Protein AF-A0A8I3QBS3-F1 (afdb_monomer)

pLDDT: mean 72.21, std 19.66, range [31.06, 98.5]

Secondary structure (DSSP, 8-state):
-------------PPPTTPPPHHHHHHHHHHHHHTHHHHHTSHHHHHHHHHHHHHHHHHHHHHHHHHHHHHHHHHHHHHHHHHHHHHHHHHHHHHHHHHTT-TT---SSSTT-EEETTEEE----S---HHHHHHHHHHTT-------SHHHHHHTT--

Structure (mmCIF, N/CA/C/O backbone):
data_AF-A0A8I3QBS3-F1
#
_entry.id   AF-A0A8I3QBS3-F1
#
loop_
_atom_site.group_PDB
_atom_site.id
_atom_site.type_symbol
_atom_site.label_atom_id
_atom_site.label_alt_id
_atom_site.label_comp_id
_atom_site.label_asym_id
_at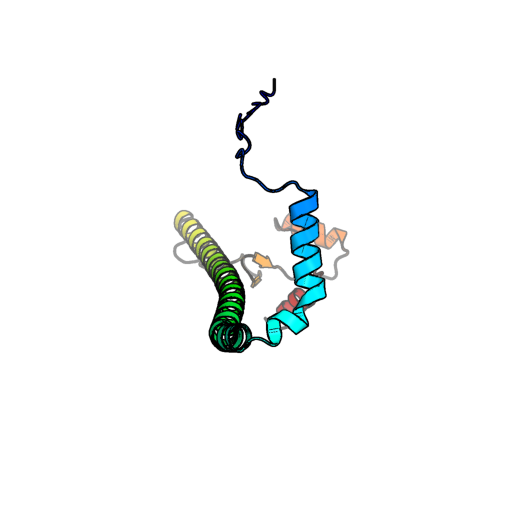om_site.label_entity_id
_atom_site.label_seq_id
_atom_site.pdbx_PDB_ins_code
_atom_site.Cartn_x
_atom_site.Cartn_y
_atom_site.Cartn_z
_atom_site.occupancy
_atom_site.B_iso_or_equiv
_atom_site.auth_seq_id
_atom_site.auth_comp_id
_atom_site.auth_asym_id
_atom_site.auth_atom_id
_atom_site.pdbx_PDB_model_num
ATOM 1 N N . GLY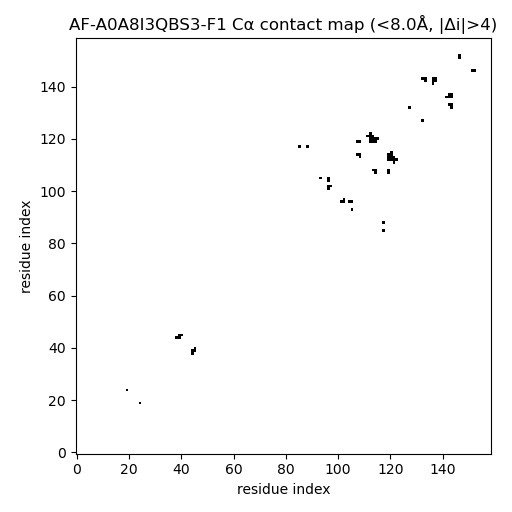 A 1 1 ? -17.374 36.755 -14.498 1.00 36.72 1 GLY A N 1
ATOM 2 C CA . GLY A 1 1 ? -17.456 37.472 -13.210 1.00 36.72 1 GLY A CA 1
ATOM 3 C C . GLY A 1 1 ? -18.038 36.528 -12.181 1.00 36.72 1 GLY A C 1
ATOM 4 O O . GLY A 1 1 ? -18.950 35.798 -12.553 1.00 36.72 1 GLY A O 1
ATOM 5 N N . PRO A 1 2 ? -17.501 36.450 -10.956 1.00 35.28 2 PRO A N 1
ATOM 6 C CA . PRO A 1 2 ? -17.986 35.470 -9.996 1.00 35.28 2 PRO A CA 1
ATOM 7 C C . PRO A 1 2 ? -19.339 35.911 -9.427 1.00 35.28 2 PRO A C 1
ATOM 9 O O . PRO A 1 2 ? -19.477 37.001 -8.875 1.00 35.28 2 PRO A O 1
ATOM 12 N N . GLN A 1 3 ? -20.344 35.056 -9.602 1.00 35.12 3 GLN A N 1
ATOM 13 C CA . GLN A 1 3 ? -21.639 35.165 -8.944 1.00 35.12 3 GLN A CA 1
ATOM 14 C C . GLN A 1 3 ? -21.482 34.690 -7.494 1.00 35.12 3 GLN A C 1
ATOM 16 O O . GLN A 1 3 ? -21.209 33.517 -7.250 1.00 35.12 3 GLN A O 1
ATOM 21 N N . PHE A 1 4 ? -21.661 35.600 -6.538 1.00 32.97 4 PHE A N 1
ATOM 22 C CA . PHE A 1 4 ? -21.866 35.264 -5.132 1.00 32.97 4 PHE A CA 1
ATOM 23 C C . PHE A 1 4 ? -23.373 35.211 -4.869 1.00 32.97 4 PHE A C 1
ATOM 25 O O . PHE A 1 4 ? -24.062 36.228 -4.947 1.00 32.97 4 PHE A O 1
ATOM 32 N N . LEU A 1 5 ? -23.896 34.019 -4.582 1.00 31.30 5 LEU A N 1
ATOM 33 C CA . LEU A 1 5 ? -25.272 33.836 -4.128 1.00 31.30 5 LEU A CA 1
ATOM 34 C C . LEU A 1 5 ? -25.354 34.151 -2.631 1.00 31.30 5 LEU A C 1
ATOM 36 O O . LEU A 1 5 ? -24.876 33.397 -1.786 1.00 31.30 5 LEU A O 1
ATOM 40 N N . HIS A 1 6 ? -25.983 35.282 -2.317 1.00 31.88 6 HIS A N 1
ATOM 41 C CA . HIS A 1 6 ? -26.491 35.591 -0.986 1.00 31.88 6 HIS A CA 1
ATOM 42 C C . HIS A 1 6 ? -27.749 34.757 -0.715 1.00 31.88 6 HIS A C 1
ATOM 44 O O . HIS A 1 6 ? -28.747 34.894 -1.419 1.00 31.88 6 HIS A O 1
ATOM 50 N N . LEU A 1 7 ? -27.741 33.970 0.360 1.00 31.06 7 LEU A N 1
ATOM 51 C CA . LEU A 1 7 ? -28.954 33.423 0.971 1.00 31.06 7 LEU A CA 1
ATOM 52 C C . LEU A 1 7 ? -29.147 34.077 2.342 1.00 31.06 7 LEU A C 1
ATOM 54 O O . LEU A 1 7 ? -28.561 33.670 3.343 1.00 31.06 7 LEU A O 1
ATOM 58 N N . LYS A 1 8 ? -29.981 35.125 2.378 1.00 35.88 8 LYS A N 1
ATOM 59 C CA . LYS A 1 8 ? -30.669 35.549 3.604 1.00 35.88 8 LYS A CA 1
ATOM 60 C C . LYS A 1 8 ? -31.804 34.557 3.836 1.00 35.88 8 LYS A C 1
ATOM 62 O O . LYS A 1 8 ? -32.901 34.741 3.316 1.00 35.88 8 LYS A O 1
ATOM 67 N N . ASN A 1 9 ? -31.553 33.523 4.628 1.00 37.53 9 ASN A N 1
ATOM 68 C CA . ASN A 1 9 ? -32.651 32.736 5.168 1.00 37.53 9 ASN A CA 1
ATOM 69 C C . ASN A 1 9 ? -33.269 33.531 6.312 1.00 37.53 9 ASN A C 1
ATOM 71 O O . ASN A 1 9 ? -32.715 33.625 7.407 1.00 37.53 9 ASN A O 1
ATOM 75 N N . GLY A 1 10 ? -34.403 34.154 5.999 1.00 47.97 10 GLY A N 1
ATOM 76 C CA . GLY A 1 10 ? -35.304 34.719 6.976 1.00 47.97 10 GLY A CA 1
ATOM 77 C C . GLY A 1 10 ? -35.886 33.600 7.824 1.00 47.97 10 GLY A C 1
ATOM 78 O O . GLY A 1 10 ? -36.596 32.736 7.326 1.00 47.97 10 GLY A O 1
ATOM 79 N N . TRP A 1 11 ? -35.592 33.657 9.113 1.00 32.78 11 TRP A N 1
ATOM 80 C CA . TRP A 1 11 ? -36.403 33.041 10.147 1.00 32.78 11 TRP A CA 1
ATOM 81 C C . TRP A 1 11 ? -36.685 34.141 11.158 1.00 32.78 11 TRP A C 1
ATOM 83 O O . TRP A 1 11 ? -35.891 34.412 12.057 1.00 32.78 11 TRP A O 1
ATOM 93 N N . GLY A 1 12 ? -37.800 34.840 10.942 1.00 35.28 12 GLY A N 1
ATOM 94 C CA . GLY A 1 12 ? -38.424 35.633 11.987 1.00 35.28 12 GLY A CA 1
ATOM 95 C C . GLY A 1 12 ? -38.928 34.659 13.040 1.00 35.28 12 GLY A C 1
ATOM 96 O O . GLY A 1 12 ? -40.005 34.091 12.894 1.00 35.28 12 GLY A O 1
ATOM 97 N N . ILE A 1 13 ? -38.118 34.414 14.065 1.00 35.12 13 ILE A N 1
ATOM 98 C CA . ILE A 1 13 ? -38.584 33.717 15.256 1.00 35.12 13 ILE A CA 1
ATOM 99 C C . ILE A 1 13 ? -39.389 34.757 16.027 1.00 35.12 13 ILE A C 1
ATOM 101 O O . ILE A 1 13 ? -38.825 35.640 16.667 1.00 35.12 13 ILE A O 1
ATOM 105 N N . SER A 1 14 ? -40.714 34.695 15.914 1.00 44.03 14 SER A N 1
ATOM 106 C CA . SER A 1 14 ? -41.586 35.348 16.883 1.00 44.03 14 SER A CA 1
ATOM 107 C C . SER A 1 14 ? -41.251 34.778 18.258 1.00 44.03 14 SER A C 1
ATOM 109 O O . SER A 1 14 ? -41.375 33.572 18.484 1.00 44.03 14 SER A O 1
ATOM 111 N N . GLU A 1 15 ? -40.781 35.643 19.148 1.00 40.53 15 GLU A N 1
ATOM 112 C CA . GLU A 1 15 ? -40.450 35.296 20.521 1.00 40.53 15 GLU A CA 1
ATOM 113 C C . GLU A 1 15 ? -41.703 34.746 21.230 1.00 40.53 15 GLU A C 1
ATOM 115 O O . GLU A 1 15 ? -42.767 35.372 21.160 1.00 40.53 15 GLU A O 1
ATOM 120 N N . PRO A 1 16 ? -41.642 33.566 21.882 1.00 42.62 16 PRO A N 1
ATOM 121 C CA . PRO A 1 16 ? -42.782 33.061 22.627 1.00 42.62 16 PRO A CA 1
ATOM 122 C C . PRO A 1 16 ? -43.043 34.014 23.793 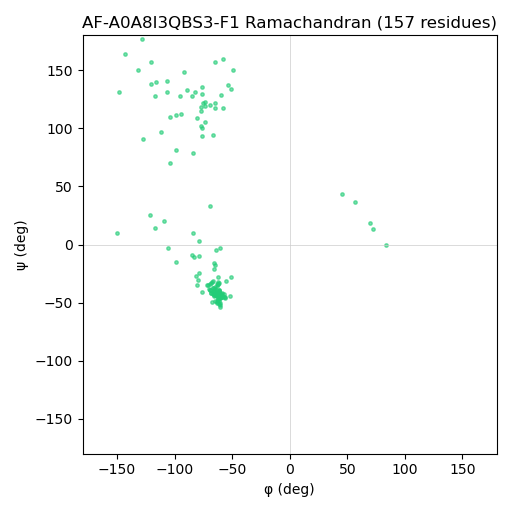1.00 42.62 16 PRO A C 1
ATOM 124 O O . PRO A 1 16 ? -42.178 34.188 24.650 1.00 42.62 16 PRO A O 1
ATOM 127 N N . GLN A 1 17 ? -44.250 34.577 23.867 1.00 46.44 17 GLN A N 1
ATOM 128 C CA . GLN A 1 17 ? -44.661 35.539 24.904 1.00 46.44 17 GLN A CA 1
ATOM 129 C C . GLN A 1 17 ? -44.594 34.994 26.348 1.00 46.44 17 GLN A C 1
ATOM 131 O O . GLN A 1 17 ? -44.810 35.740 27.295 1.00 46.44 17 GLN A O 1
ATOM 136 N N . ASN A 1 18 ? -44.236 33.717 26.526 1.00 51.88 18 ASN A N 1
ATOM 137 C CA . ASN A 1 18 ? -44.101 33.042 27.818 1.00 51.88 18 ASN A CA 1
ATOM 138 C C . ASN A 1 18 ? -42.669 32.553 28.112 1.00 51.88 18 ASN A C 1
ATOM 140 O O . ASN A 1 18 ? -42.466 31.731 29.007 1.00 51.88 18 ASN A O 1
ATOM 144 N N . ALA A 1 19 ? -41.658 33.007 27.366 1.00 52.41 19 ALA A N 1
ATOM 145 C CA . ALA A 1 19 ? -40.272 32.706 27.701 1.00 52.41 19 ALA A CA 1
ATOM 146 C C . ALA A 1 19 ? -39.840 33.527 28.929 1.00 52.41 19 ALA A C 1
ATOM 148 O O . ALA A 1 19 ? -39.835 34.755 28.898 1.00 52.41 19 ALA A O 1
ATOM 149 N N . LEU A 1 20 ? -39.453 32.843 30.014 1.00 56.28 20 LEU A N 1
ATOM 150 C CA . LEU A 1 20 ? -38.846 33.498 31.177 1.00 56.28 20 LEU A CA 1
ATOM 151 C C . LEU A 1 20 ? -37.639 34.350 30.724 1.00 56.28 20 LEU A C 1
ATOM 153 O O . LEU A 1 20 ? -36.850 33.858 29.904 1.00 56.28 20 LEU A O 1
ATOM 157 N N . PRO A 1 21 ? -37.466 35.581 31.255 1.00 49.59 21 PRO A N 1
ATOM 158 C CA . PRO A 1 21 ? -36.361 36.471 30.898 1.00 49.59 21 PRO A CA 1
ATOM 159 C C . PRO A 1 21 ? -35.006 35.756 30.962 1.00 49.59 21 PRO A C 1
ATOM 161 O O . PRO A 1 21 ? -34.820 34.846 31.770 1.00 49.59 21 PRO A O 1
ATOM 164 N N . TRP A 1 22 ? -34.031 36.160 30.142 1.00 43.91 22 TRP A N 1
ATOM 165 C CA . TRP A 1 22 ? -32.697 35.534 30.116 1.00 43.91 22 TRP A CA 1
ATOM 166 C C . TRP A 1 22 ? -32.011 35.532 31.495 1.00 43.91 22 TRP A C 1
ATOM 168 O O . TRP A 1 22 ? -31.310 34.576 31.832 1.00 43.91 22 TRP A O 1
ATOM 178 N N . GLU A 1 23 ? -32.289 36.545 32.320 1.00 49.84 23 GLU A N 1
ATOM 179 C CA . GLU A 1 23 ? -31.888 36.597 33.729 1.00 49.84 23 GLU A CA 1
ATOM 180 C C . GLU A 1 23 ? -32.564 35.510 34.566 1.00 49.84 23 GLU A C 1
ATOM 182 O O . GLU A 1 23 ? -31.925 34.873 35.393 1.00 49.84 23 GLU A O 1
ATOM 187 N N . GLY A 1 24 ? -33.834 35.208 34.290 1.00 54.66 24 GLY A N 1
ATOM 188 C CA . GLY A 1 24 ? -34.561 34.085 34.877 1.00 54.66 24 GLY A CA 1
ATOM 189 C C . GLY A 1 24 ? -33.983 32.725 34.476 1.00 54.66 24 GLY A C 1
ATOM 190 O O . GLY A 1 24 ? -33.897 31.832 35.314 1.00 54.66 24 GLY A O 1
ATOM 191 N N . LYS A 1 25 ? -33.508 32.560 33.233 1.00 52.62 25 LYS A N 1
ATOM 192 C CA . LYS A 1 25 ? -32.823 31.324 32.797 1.00 52.62 25 LYS A CA 1
ATOM 193 C C . LYS A 1 25 ? -31.469 31.147 33.486 1.00 52.62 25 LYS A C 1
ATOM 195 O O . LYS A 1 25 ? -31.168 30.042 33.932 1.00 52.62 25 LYS A O 1
ATOM 200 N N . LYS A 1 26 ? -30.690 32.227 33.629 1.00 64.25 26 LYS A N 1
ATOM 201 C CA . LYS A 1 26 ? -29.443 32.223 34.411 1.00 64.25 26 LYS A CA 1
ATOM 202 C C . LYS A 1 26 ? -29.705 31.993 35.896 1.00 64.25 26 LYS A C 1
ATOM 204 O O . LYS A 1 26 ? -28.970 31.242 36.528 1.00 64.25 26 LYS A O 1
ATOM 209 N N . ALA A 1 27 ? -30.752 32.591 36.456 1.00 62.41 27 ALA A N 1
ATOM 210 C CA . ALA A 1 27 ? -31.147 32.384 37.844 1.00 62.41 27 ALA A CA 1
ATOM 211 C C . ALA A 1 27 ? -31.565 30.930 38.087 1.00 62.41 27 ALA A C 1
ATOM 213 O O . ALA A 1 27 ? -31.126 30.345 39.069 1.00 62.41 27 ALA A O 1
ATOM 214 N N . LEU A 1 28 ? -32.318 30.313 37.169 1.00 63.69 28 LEU A N 1
ATOM 215 C CA . LEU A 1 28 ? -32.681 28.895 37.229 1.00 63.69 28 LEU A CA 1
ATOM 216 C C . LEU A 1 28 ? -31.460 27.983 37.110 1.00 63.69 28 LEU A C 1
ATOM 218 O O . LEU A 1 28 ? -31.287 27.103 37.948 1.00 63.69 28 LEU A O 1
ATOM 222 N N . SER A 1 29 ? -30.576 28.206 36.133 1.00 68.50 29 SER A N 1
ATOM 223 C CA . SER A 1 29 ? -29.353 27.404 36.010 1.00 68.50 29 SER A CA 1
ATOM 224 C C . SER A 1 29 ? -28.460 27.555 37.242 1.00 68.50 29 SER A C 1
ATOM 226 O O . SER A 1 29 ? -27.923 26.574 37.746 1.00 68.50 29 SER A O 1
ATOM 228 N N . THR A 1 30 ? -28.352 28.770 37.781 1.00 71.00 30 THR A N 1
ATOM 229 C CA . THR A 1 30 ? -27.571 29.054 38.992 1.00 71.00 30 THR A CA 1
ATOM 230 C C . THR A 1 30 ? -28.223 28.447 40.234 1.00 71.00 30 THR A C 1
ATOM 232 O O . THR A 1 30 ? -27.515 27.910 41.077 1.00 71.00 30 THR A O 1
ATOM 235 N N . TRP A 1 31 ? -29.553 28.477 40.353 1.00 72.62 31 TRP A N 1
ATOM 236 C CA . TRP A 1 31 ? -30.295 27.869 41.461 1.00 72.62 31 TRP A CA 1
ATOM 237 C C . TRP A 1 31 ? -30.177 26.345 41.448 1.00 72.62 31 TRP A C 1
ATOM 239 O O . TRP A 1 31 ? -29.955 25.755 42.501 1.00 72.62 31 TRP A O 1
ATOM 249 N N . VAL A 1 32 ? -30.254 25.717 40.269 1.00 70.38 32 VAL A N 1
ATOM 250 C CA . VAL A 1 32 ? -30.067 24.266 40.097 1.00 70.38 32 VAL A CA 1
ATOM 251 C C . VAL A 1 32 ? -28.643 23.851 40.462 1.00 70.38 32 VAL A C 1
ATOM 253 O O . VAL A 1 32 ? -28.469 22.875 41.182 1.00 70.38 32 VAL A O 1
ATOM 256 N N . LEU A 1 33 ? -27.627 24.608 40.030 1.00 69.62 33 LEU A N 1
ATOM 257 C CA . LEU A 1 33 ? -26.230 24.348 40.397 1.00 69.62 33 LEU A CA 1
ATOM 258 C C . LEU A 1 33 ? -25.979 24.548 41.898 1.00 69.62 33 LEU A C 1
ATOM 260 O O . LEU A 1 33 ? -25.250 23.774 42.509 1.00 69.62 33 LEU A O 1
ATOM 264 N N . ARG A 1 34 ? -26.594 25.572 42.504 1.00 71.75 34 ARG A N 1
ATOM 265 C CA . ARG A 1 34 ? -26.394 25.927 43.917 1.00 71.75 34 ARG A CA 1
ATOM 266 C C . ARG A 1 34 ? -27.185 25.034 44.885 1.00 71.75 34 ARG A C 1
ATOM 268 O O . ARG A 1 34 ? -26.766 24.881 46.023 1.00 71.75 34 ARG A O 1
ATOM 275 N N . ASN A 1 35 ? -28.285 24.426 44.436 1.00 62.31 35 ASN A N 1
ATOM 276 C CA . ASN A 1 35 ? -29.106 23.481 45.207 1.00 62.31 35 ASN A CA 1
ATOM 277 C C . ASN A 1 35 ? -28.979 22.034 44.700 1.00 62.31 35 ASN A C 1
ATOM 279 O O . ASN A 1 35 ? -29.857 21.210 44.948 1.00 62.31 35 ASN A O 1
ATOM 283 N N . TRP A 1 36 ? -27.902 21.720 43.974 1.00 64.94 36 TRP A N 1
ATOM 284 C CA . TRP A 1 36 ? -27.664 20.406 43.376 1.00 64.94 36 TRP A CA 1
ATOM 285 C C . TRP A 1 36 ? -27.697 19.278 44.418 1.00 64.94 36 TRP A C 1
ATOM 287 O O . TRP A 1 36 ? -28.390 18.282 44.224 1.00 64.94 36 TRP A O 1
ATOM 297 N N . GLU A 1 37 ? -27.041 19.466 45.564 1.00 48.47 37 GLU A N 1
ATOM 298 C CA . GLU A 1 37 ? -27.032 18.482 46.656 1.00 48.47 37 GLU A CA 1
ATOM 299 C C . GLU A 1 37 ? -28.394 18.380 47.369 1.00 48.47 37 GLU A C 1
ATOM 301 O O . GLU A 1 37 ? -28.839 17.290 47.725 1.00 48.47 37 GLU A O 1
ATOM 306 N N . THR A 1 38 ? -29.121 19.495 47.503 1.00 57.31 38 THR A N 1
ATOM 307 C CA . THR A 1 38 ? -30.468 19.545 48.098 1.00 57.31 38 THR A CA 1
ATOM 308 C C . THR A 1 38 ? -31.516 18.862 47.219 1.00 57.31 38 THR A C 1
ATOM 310 O O . THR A 1 38 ? -32.437 18.226 47.728 1.00 57.31 38 THR A O 1
ATOM 313 N N . LEU A 1 39 ? -31.363 18.942 45.895 1.00 56.81 39 LEU A N 1
ATOM 314 C CA . LEU A 1 39 ? -32.169 18.185 44.938 1.00 56.81 39 LEU A CA 1
ATOM 315 C C . LEU A 1 39 ? -31.825 16.691 44.995 1.00 56.81 39 LEU A C 1
ATOM 317 O O . LEU A 1 39 ? -32.728 15.860 44.965 1.00 56.81 39 LEU A O 1
ATOM 321 N N . GLN A 1 40 ? -30.549 16.331 45.164 1.00 54.06 40 GLN A N 1
ATOM 322 C CA . GLN A 1 40 ? -30.111 14.937 45.332 1.00 54.06 40 GLN A CA 1
ATOM 323 C C . GLN A 1 40 ? -30.615 14.261 46.623 1.00 54.06 40 GLN A C 1
ATOM 325 O O . GLN A 1 40 ? -30.626 13.030 46.688 1.00 54.06 40 GLN A O 1
ATOM 330 N N . GLY A 1 41 ? -31.072 15.034 47.617 1.00 50.56 41 GLY A N 1
ATOM 331 C CA . GLY A 1 41 ? -31.630 1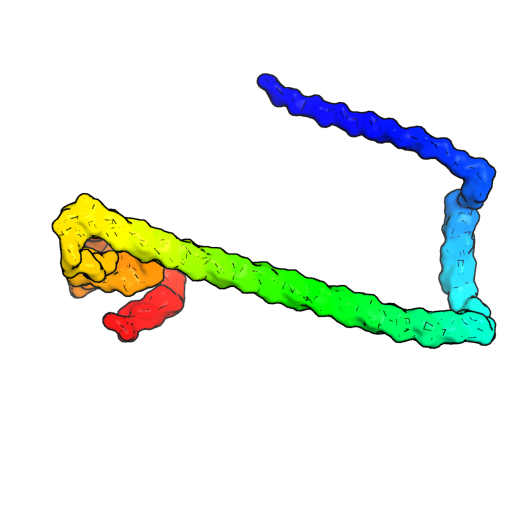4.538 48.883 1.00 50.56 41 GLY A CA 1
ATOM 332 C C . GLY A 1 41 ? -33.085 14.046 48.824 1.00 50.56 41 GLY A C 1
ATOM 333 O O . GLY A 1 41 ? -33.563 13.434 49.777 1.00 50.56 41 GLY A O 1
ATOM 334 N N . GLY A 1 42 ? -33.805 14.276 47.720 1.00 57.06 42 GLY A N 1
ATOM 335 C CA . GLY A 1 42 ? -35.140 13.712 47.509 1.00 57.06 42 GLY A CA 1
ATOM 336 C C . GLY A 1 42 ? -35.060 12.274 46.992 1.00 57.06 42 GLY A C 1
ATOM 337 O O . GLY A 1 42 ? -34.378 12.010 46.003 1.00 57.06 42 GLY A O 1
ATOM 338 N N . SER A 1 43 ? -35.810 11.341 47.588 1.00 57.66 43 SER A N 1
ATOM 339 C CA . SER A 1 43 ? -35.888 9.932 47.147 1.00 57.66 43 SER A CA 1
ATOM 340 C C . SER A 1 43 ? -36.180 9.769 45.642 1.00 57.66 43 SER A C 1
ATOM 342 O O . SER A 1 43 ? -35.722 8.813 45.016 1.00 57.66 43 SER A O 1
ATOM 344 N N . GLY A 1 44 ? -36.868 10.740 45.029 1.00 57.44 44 GLY A N 1
ATOM 345 C CA . GLY A 1 44 ? -37.114 10.800 43.585 1.00 57.44 44 GLY A CA 1
ATOM 346 C C . GLY A 1 44 ? -35.872 11.063 42.721 1.00 57.44 44 GLY A C 1
ATOM 347 O O . GLY A 1 44 ? -35.776 10.517 41.624 1.00 57.44 44 GLY A O 1
ATOM 348 N N . VAL A 1 45 ? -34.887 11.833 43.193 1.00 59.78 45 VAL A N 1
ATOM 349 C CA . VAL A 1 45 ? -33.681 12.178 42.412 1.00 59.78 45 VAL A CA 1
ATOM 350 C C . VAL A 1 45 ? -32.658 11.044 42.428 1.00 59.78 45 VAL A C 1
ATOM 352 O O . VAL A 1 45 ? -32.051 10.755 41.397 1.00 59.78 45 VAL A O 1
ATOM 355 N N . GLN A 1 46 ? -32.542 10.312 43.537 1.00 58.53 46 GLN A N 1
ATOM 356 C CA . GLN A 1 46 ? -31.697 9.115 43.590 1.00 58.53 46 GLN A CA 1
ATOM 357 C C . GLN A 1 46 ? -32.243 7.966 42.735 1.00 58.53 46 GLN A C 1
ATOM 359 O O . GLN A 1 46 ? -31.483 7.346 41.993 1.00 58.53 46 GLN A O 1
ATOM 364 N N . ASN A 1 47 ? -33.560 7.727 42.751 1.00 61.41 47 ASN A N 1
ATOM 365 C CA . ASN A 1 47 ? -34.182 6.734 41.866 1.00 61.41 47 ASN A CA 1
ATOM 366 C C . ASN A 1 47 ? -33.992 7.086 40.386 1.00 61.41 47 ASN A C 1
ATOM 368 O O . ASN A 1 47 ? -33.693 6.222 39.564 1.00 61.41 47 ASN A O 1
ATOM 372 N N . THR A 1 48 ? -34.100 8.373 40.062 1.00 64.75 48 THR A N 1
ATOM 373 C CA . THR A 1 48 ? -33.835 8.895 38.720 1.00 64.75 48 THR A CA 1
ATOM 374 C C . THR A 1 48 ? -32.376 8.649 38.307 1.00 64.75 48 THR A C 1
ATOM 376 O O . THR A 1 48 ? -32.111 8.174 37.203 1.00 64.75 48 THR A O 1
ATOM 379 N N . PHE A 1 49 ? -31.417 8.870 39.210 1.00 67.62 49 PHE A N 1
ATOM 380 C CA . PHE A 1 49 ? -29.997 8.593 38.974 1.00 67.62 49 PHE A CA 1
ATOM 381 C C . PHE A 1 49 ? -29.700 7.096 38.769 1.00 67.62 49 PHE A C 1
ATOM 383 O O . PHE A 1 49 ? -28.957 6.731 37.854 1.00 67.62 49 PHE A O 1
ATOM 390 N N . LEU A 1 50 ? -30.321 6.217 39.565 1.00 69.88 50 LEU A N 1
ATOM 391 C CA . LEU A 1 50 ? -30.220 4.760 39.409 1.00 69.88 50 LEU A CA 1
ATOM 392 C C . LEU A 1 50 ? -30.780 4.284 38.063 1.00 69.88 50 LEU A C 1
ATOM 394 O O . LEU A 1 50 ? -30.236 3.354 37.470 1.00 69.88 50 LEU A O 1
ATOM 398 N N . TYR A 1 51 ? -31.820 4.944 37.552 1.00 78.25 51 TYR A N 1
ATOM 399 C CA . TYR A 1 51 ? -32.418 4.622 36.259 1.00 78.25 51 TYR A CA 1
ATOM 400 C C . TYR A 1 51 ? -31.570 5.114 35.075 1.00 78.25 51 TYR A C 1
ATOM 402 O O . TYR A 1 51 ? -31.394 4.401 34.084 1.00 78.25 51 TYR A O 1
ATOM 410 N N . PHE A 1 52 ? -30.999 6.318 35.179 1.00 81.19 52 PHE A N 1
ATOM 411 C CA . PHE A 1 52 ? -30.205 6.919 34.105 1.00 81.19 52 PHE A CA 1
ATOM 412 C C . PHE A 1 52 ? -28.754 6.430 34.049 1.00 81.19 52 PHE A C 1
ATOM 414 O O . PHE A 1 52 ? -28.186 6.390 32.960 1.00 81.19 52 PHE A O 1
ATOM 421 N N . SER A 1 53 ? -28.150 6.000 35.160 1.00 86.69 53 SER A N 1
ATOM 422 C CA . SER A 1 53 ? -26.759 5.512 35.186 1.00 86.69 53 SER A CA 1
ATOM 423 C C . SER A 1 53 ? -26.495 4.341 34.209 1.00 86.69 53 SER A C 1
ATOM 425 O O . SER A 1 53 ? -25.551 4.429 33.417 1.00 86.69 53 SER A O 1
ATOM 427 N N . PRO A 1 54 ? -27.337 3.287 34.130 1.00 89.50 54 PRO A N 1
ATOM 428 C CA . PRO A 1 54 ? -27.205 2.233 33.118 1.00 89.50 54 PRO A CA 1
ATOM 429 C C . PRO A 1 54 ? -27.390 2.729 31.682 1.00 89.50 54 PRO A C 1
ATOM 431 O O . PRO A 1 54 ? -26.770 2.204 30.758 1.00 89.50 54 PRO A O 1
ATOM 434 N N . VAL A 1 55 ? -28.263 3.718 31.473 1.00 90.00 55 VAL A N 1
ATOM 435 C CA . VAL A 1 55 ? -28.482 4.328 30.156 1.00 90.00 55 VAL A CA 1
ATOM 436 C C . VAL A 1 55 ? -27.236 5.100 29.735 1.00 90.00 55 VAL A C 1
ATOM 438 O O . VAL A 1 55 ? -26.715 4.828 28.663 1.00 90.00 55 VAL A O 1
ATOM 441 N N . LEU A 1 56 ? -26.689 5.957 30.601 1.00 87.31 56 LEU A N 1
ATOM 442 C CA . LEU A 1 56 ? -25.463 6.716 30.345 1.00 87.31 56 LEU A CA 1
ATOM 443 C C . LEU A 1 56 ? -24.276 5.797 30.025 1.00 87.31 56 LEU A C 1
ATOM 445 O O . LEU A 1 56 ? -23.573 6.034 29.044 1.00 87.31 56 LEU A O 1
ATOM 449 N N . LYS A 1 57 ? -24.100 4.714 30.796 1.00 92.62 57 LYS A N 1
ATOM 450 C CA . LYS A 1 57 ? -23.069 3.699 30.526 1.00 92.62 57 LYS A CA 1
ATOM 451 C C . LYS A 1 57 ? -23.248 3.056 29.152 1.00 92.62 57 LYS A C 1
ATOM 453 O O . LYS A 1 57 ? -22.277 2.926 28.412 1.00 92.62 57 LYS A O 1
ATOM 458 N N . ARG A 1 58 ? -24.480 2.682 28.781 1.00 93.31 58 ARG A N 1
ATOM 459 C CA . ARG A 1 58 ? -24.775 2.139 27.444 1.00 93.31 58 ARG A CA 1
ATOM 460 C C . ARG A 1 58 ? -24.484 3.159 26.346 1.00 93.31 58 ARG A C 1
ATOM 462 O O . ARG A 1 58 ? -23.882 2.791 25.345 1.00 93.31 58 ARG A O 1
ATOM 469 N N . THR A 1 59 ? -24.841 4.426 26.535 1.00 87.69 59 THR A N 1
ATOM 470 C CA . THR A 1 59 ? -24.576 5.483 25.549 1.00 87.69 59 THR A CA 1
ATOM 471 C C . THR A 1 59 ? -23.076 5.709 25.362 1.00 87.69 59 THR A C 1
ATOM 473 O O . THR A 1 59 ? -22.621 5.778 24.226 1.00 87.69 59 THR A O 1
ATOM 476 N N . GLN A 1 60 ? -22.293 5.743 26.445 1.00 94.69 60 GLN A N 1
ATOM 477 C CA . GLN A 1 60 ? -20.828 5.832 26.382 1.00 94.69 60 GLN A CA 1
ATOM 478 C C . GLN A 1 60 ? -20.214 4.629 25.651 1.00 94.69 60 GLN A C 1
ATOM 480 O O . GLN A 1 60 ? -19.407 4.810 24.743 1.00 94.69 60 GLN A O 1
ATOM 485 N N . GLN A 1 61 ? -20.660 3.409 25.971 1.00 96.69 61 GLN A N 1
ATOM 486 C CA . GLN A 1 61 ? -20.212 2.195 25.280 1.00 96.69 61 GLN A CA 1
ATOM 487 C C . GLN A 1 61 ? -20.542 2.212 23.785 1.00 96.69 61 GLN A C 1
ATOM 489 O O . GLN A 1 61 ? -19.734 1.781 22.964 1.00 96.69 61 GLN A O 1
ATOM 494 N N . VAL A 1 62 ? -21.737 2.679 23.418 1.00 96.88 62 VAL A N 1
ATOM 495 C CA . VAL A 1 62 ? -22.137 2.804 22.013 1.00 96.88 62 VAL A CA 1
ATOM 496 C C . VAL A 1 62 ? -21.264 3.836 21.301 1.00 96.88 62 VAL A C 1
ATOM 498 O O . VAL A 1 62 ? -20.805 3.555 20.200 1.00 96.88 62 VAL A O 1
ATOM 501 N N . GLN A 1 63 ? -20.980 4.983 21.922 1.00 96.62 63 GLN A N 1
ATOM 502 C CA . GLN A 1 63 ? -20.094 6.000 21.344 1.00 96.62 63 GLN A CA 1
ATOM 503 C C . GLN A 1 63 ? -18.688 5.451 21.066 1.00 96.62 63 GLN A C 1
ATOM 505 O O . GLN A 1 63 ? -18.161 5.644 19.974 1.00 96.62 63 GLN A O 1
ATOM 510 N N . GLU A 1 64 ? -18.109 4.698 22.000 1.00 97.38 64 GLU A N 1
ATOM 511 C CA . GLU A 1 64 ? -16.781 4.106 21.813 1.00 97.38 64 GLU A CA 1
ATOM 512 C C . GLU A 1 64 ? -16.758 3.052 20.699 1.00 97.38 64 GLU A C 1
ATOM 514 O O . GLU A 1 64 ? -15.876 3.060 19.841 1.00 97.38 64 GLU A O 1
ATOM 519 N N . LYS A 1 65 ? -17.778 2.189 20.637 1.00 97.62 65 LYS A N 1
ATOM 520 C CA . LYS A 1 65 ? -17.914 1.210 19.548 1.00 97.62 65 LYS A CA 1
ATOM 521 C C . LYS A 1 65 ? -18.089 1.870 18.184 1.00 97.62 65 LYS A C 1
ATOM 523 O O . LYS A 1 65 ? -17.588 1.336 17.201 1.00 97.62 65 LYS A O 1
ATOM 528 N N . VAL A 1 66 ? -18.785 3.006 18.112 1.00 98.25 66 VAL A N 1
ATOM 529 C CA . VAL A 1 66 ? -18.929 3.776 16.867 1.00 98.25 66 VAL A CA 1
ATOM 530 C C . VAL A 1 66 ? -17.578 4.319 16.408 1.00 98.25 66 VAL A C 1
ATOM 532 O O . VAL A 1 66 ? -17.261 4.198 15.228 1.00 98.25 66 VAL A O 1
ATOM 535 N N . LEU A 1 67 ? -16.758 4.849 17.319 1.00 97.69 67 LEU A N 1
ATOM 536 C CA . LEU A 1 67 ? -15.409 5.321 16.988 1.00 97.69 67 LEU A CA 1
ATOM 537 C C . LEU A 1 67 ? -14.522 4.177 16.484 1.00 97.69 67 LEU A C 1
ATOM 539 O O . LEU A 1 67 ? -13.916 4.296 15.421 1.00 97.69 67 LEU A O 1
ATOM 543 N N . GLN A 1 68 ? -14.527 3.042 17.188 1.00 98.12 68 GLN A N 1
ATOM 544 C CA . GLN A 1 68 ? -13.794 1.849 16.757 1.00 98.12 68 GLN A CA 1
ATOM 545 C C . GLN A 1 68 ? -14.280 1.325 15.403 1.00 98.12 68 GLN A C 1
ATOM 547 O O . GLN A 1 68 ? -13.486 0.879 14.577 1.00 98.12 68 GLN A O 1
ATOM 552 N N . LEU A 1 69 ? -15.592 1.349 15.160 1.00 98.00 69 LEU A N 1
ATOM 553 C CA . LEU A 1 69 ? -16.153 0.923 13.885 1.00 98.00 69 LEU A CA 1
ATOM 554 C C . LEU A 1 69 ? -15.733 1.868 12.756 1.00 98.00 69 LEU A C 1
ATOM 556 O O . LEU A 1 69 ? -15.367 1.394 11.686 1.00 98.00 69 LEU A O 1
ATOM 560 N N . ASN A 1 70 ? -15.747 3.180 12.993 1.00 97.56 70 ASN A N 1
ATOM 561 C CA . ASN A 1 70 ? -15.317 4.172 12.012 1.00 97.56 70 ASN A CA 1
ATOM 562 C C . ASN A 1 70 ? -13.851 3.973 11.606 1.00 97.56 70 ASN A C 1
ATOM 564 O O . ASN A 1 70 ? -13.534 4.009 10.418 1.00 97.56 70 ASN A O 1
ATOM 568 N N . GLU A 1 71 ? -12.970 3.715 12.573 1.00 98.31 71 GLU A N 1
ATOM 569 C CA . GLU A 1 71 ? -11.564 3.398 12.312 1.00 98.31 71 GLU A CA 1
ATOM 570 C C . GLU A 1 71 ? -11.427 2.135 11.450 1.00 98.31 71 GLU A C 1
ATOM 572 O O . GLU A 1 71 ? -10.835 2.191 10.374 1.00 98.31 71 GLU A O 1
ATOM 577 N N . LYS A 1 72 ? -12.066 1.025 11.851 1.00 98.06 72 LYS A N 1
ATOM 578 C CA . LYS A 1 72 ? -12.026 -0.247 11.104 1.00 98.06 72 LYS A CA 1
ATOM 579 C C . LYS A 1 72 ? -12.563 -0.126 9.682 1.00 98.06 72 LYS A C 1
ATOM 581 O O . LYS A 1 72 ? -11.993 -0.703 8.763 1.00 98.06 72 LYS A O 1
ATOM 586 N N . VAL A 1 73 ? -13.662 0.605 9.495 1.00 98.50 73 VAL A N 1
ATOM 587 C CA . VAL A 1 73 ? -14.243 0.847 8.167 1.00 98.50 73 VAL A CA 1
ATOM 588 C C . VAL A 1 73 ? -13.291 1.683 7.318 1.00 98.50 73 VAL A C 1
ATOM 590 O O . VAL A 1 73 ? -13.060 1.343 6.164 1.00 98.50 73 VAL A O 1
ATOM 593 N N . THR A 1 74 ? -12.702 2.737 7.885 1.00 97.56 74 THR A N 1
ATOM 594 C CA . THR A 1 74 ? -11.742 3.589 7.166 1.00 97.56 74 THR A CA 1
ATOM 595 C C . THR A 1 74 ? -10.506 2.794 6.748 1.00 97.56 74 THR A C 1
ATOM 597 O O . THR A 1 74 ? -10.083 2.888 5.599 1.00 97.56 74 THR A O 1
ATOM 600 N N . GLN A 1 75 ? -9.970 1.967 7.648 1.00 97.81 75 GLN A N 1
ATOM 601 C CA . GLN A 1 75 ? -8.832 1.099 7.364 1.00 97.81 75 GLN A CA 1
ATOM 602 C C . GLN A 1 75 ? -9.168 0.066 6.285 1.00 97.81 75 GLN A C 1
ATOM 604 O O . GLN A 1 75 ? -8.479 0.004 5.274 1.00 97.81 75 GLN A O 1
ATOM 609 N N . GLY A 1 76 ? -10.278 -0.664 6.430 1.00 98.12 76 GLY A N 1
ATOM 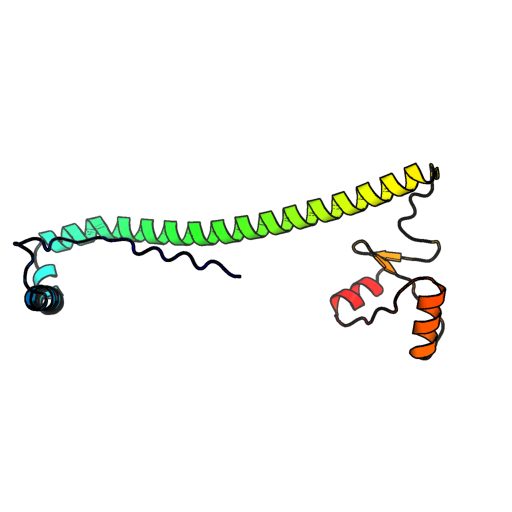610 C CA . GLY A 1 76 ? -10.691 -1.664 5.443 1.00 98.12 76 GLY A CA 1
ATOM 611 C C . GLY A 1 76 ? -10.990 -1.071 4.062 1.00 98.12 76 GLY A C 1
ATOM 612 O O . GLY A 1 76 ? -10.705 -1.702 3.048 1.00 98.12 76 GLY A O 1
ATOM 613 N N . LEU A 1 77 ? -11.520 0.157 3.995 1.00 98.06 77 LEU A N 1
ATOM 614 C CA . LEU A 1 77 ? -11.679 0.890 2.733 1.00 98.06 77 LEU A CA 1
ATOM 615 C C . LEU A 1 77 ? -10.329 1.273 2.118 1.00 98.06 77 LEU A C 1
ATOM 617 O O . LEU A 1 77 ? -10.187 1.229 0.896 1.00 98.06 77 LEU A O 1
ATOM 621 N N . GLY A 1 78 ? -9.353 1.641 2.951 1.00 97.25 78 GLY A N 1
ATOM 622 C CA . GLY A 1 78 ? -7.976 1.875 2.531 1.00 97.25 78 GLY A CA 1
ATOM 623 C C . GLY A 1 78 ? -7.350 0.614 1.942 1.00 97.25 78 GLY A C 1
ATOM 624 O O . GLY A 1 78 ? -6.853 0.657 0.819 1.00 97.25 78 GLY A O 1
ATOM 625 N N . ASP A 1 79 ? -7.436 -0.508 2.650 1.00 97.25 79 ASP A N 1
ATOM 626 C CA . ASP A 1 79 ? -6.880 -1.796 2.223 1.00 97.25 79 ASP A CA 1
ATOM 627 C C . ASP A 1 79 ? -7.524 -2.269 0.908 1.00 97.25 79 ASP A C 1
ATOM 629 O O . ASP A 1 79 ? -6.831 -2.530 -0.073 1.00 97.25 79 ASP A O 1
ATOM 633 N N . ALA A 1 80 ? -8.860 -2.244 0.824 1.00 97.06 80 ALA A N 1
ATOM 634 C CA . ALA A 1 80 ? -9.584 -2.588 -0.402 1.00 97.06 80 ALA A CA 1
ATOM 635 C C . ALA A 1 80 ? -9.270 -1.634 -1.572 1.00 97.06 80 ALA A C 1
ATOM 637 O O . ALA A 1 80 ? -9.285 -2.037 -2.738 1.00 97.06 80 ALA A O 1
ATOM 638 N N . GLY A 1 81 ? -9.000 -0.359 -1.275 1.00 96.88 81 GLY A N 1
ATOM 639 C CA . GLY A 1 81 ? -8.537 0.619 -2.255 1.00 96.88 81 GLY A CA 1
ATOM 640 C C . GLY A 1 81 ? -7.177 0.242 -2.841 1.00 96.88 81 GLY A C 1
ATOM 641 O O . GLY A 1 81 ? -7.042 0.203 -4.064 1.00 96.88 81 GLY A O 1
ATOM 642 N N . HIS A 1 82 ? -6.212 -0.094 -1.983 1.00 95.56 82 HIS A N 1
ATOM 643 C CA . HIS A 1 82 ? -4.882 -0.538 -2.401 1.00 95.56 82 HIS A CA 1
ATOM 644 C C . HIS A 1 82 ? -4.940 -1.836 -3.214 1.00 95.56 82 HIS A C 1
ATOM 646 O O . HIS A 1 82 ? -4.341 -1.899 -4.287 1.00 95.56 82 HIS A O 1
ATOM 652 N N . ASP A 1 83 ? -5.715 -2.831 -2.772 1.00 94.88 83 ASP A N 1
ATOM 653 C CA . ASP A 1 83 ? -5.881 -4.101 -3.490 1.00 94.88 83 ASP A CA 1
ATOM 654 C C . ASP A 1 83 ? -6.446 -3.887 -4.898 1.00 94.88 83 ASP A C 1
ATOM 656 O O . ASP A 1 83 ? -5.933 -4.425 -5.884 1.00 94.88 83 ASP A O 1
ATOM 660 N N . ARG A 1 84 ? -7.481 -3.047 -5.023 1.00 95.69 84 ARG A N 1
ATOM 661 C CA . ARG A 1 84 ? -8.066 -2.695 -6.323 1.00 95.69 84 ARG A CA 1
ATOM 662 C C . ARG A 1 84 ? -7.034 -2.042 -7.239 1.00 95.69 84 ARG A C 1
ATOM 664 O O . ARG A 1 84 ? -6.991 -2.361 -8.428 1.00 95.69 84 ARG A O 1
ATOM 671 N N . ASP A 1 85 ? -6.245 -1.108 -6.720 1.00 93.69 85 ASP A N 1
ATOM 672 C CA . ASP A 1 85 ? -5.288 -0.347 -7.523 1.00 93.69 85 ASP A CA 1
ATOM 673 C C . ASP A 1 85 ? -4.093 -1.219 -7.948 1.00 93.69 85 ASP A C 1
ATOM 675 O O . ASP A 1 85 ? -3.639 -1.126 -9.096 1.00 93.69 85 ASP A O 1
ATOM 679 N N . PHE A 1 86 ? -3.664 -2.150 -7.091 1.00 91.44 86 PHE A N 1
ATOM 680 C CA . PHE A 1 86 ? -2.695 -3.189 -7.436 1.00 91.44 86 PHE A CA 1
ATOM 681 C C . PHE A 1 86 ? -3.214 -4.093 -8.565 1.00 91.44 86 PHE A C 1
ATOM 683 O O . PHE A 1 86 ? -2.576 -4.202 -9.615 1.00 91.44 86 PHE A O 1
ATOM 690 N N . ILE A 1 87 ? -4.411 -4.672 -8.406 1.00 92.19 87 ILE A N 1
ATOM 691 C CA . ILE A 1 87 ? -5.025 -5.554 -9.414 1.00 92.19 87 ILE A CA 1
ATOM 692 C C . ILE A 1 87 ? -5.220 -4.815 -10.744 1.00 92.19 87 ILE A C 1
ATOM 694 O O . ILE A 1 87 ? -4.912 -5.350 -11.809 1.00 92.19 87 ILE A O 1
ATOM 698 N N . ARG A 1 88 ? -5.700 -3.566 -10.708 1.00 92.06 88 ARG A N 1
ATOM 699 C CA . ARG A 1 88 ? -5.884 -2.736 -11.908 1.00 92.06 88 ARG A CA 1
ATOM 700 C C . ARG A 1 88 ? -4.574 -2.542 -12.666 1.00 92.06 88 ARG A C 1
ATOM 702 O O . ARG A 1 88 ? -4.575 -2.612 -13.895 1.00 92.06 88 ARG A O 1
ATOM 709 N N . SER A 1 89 ? -3.485 -2.287 -11.946 1.00 87.44 89 SER A N 1
ATOM 710 C CA . SER A 1 89 ? -2.162 -2.078 -12.537 1.00 87.44 89 SER A CA 1
ATOM 711 C C . SER A 1 89 ? -1.655 -3.347 -13.228 1.00 87.44 89 SER A C 1
ATOM 713 O O . SER A 1 89 ? -1.182 -3.282 -14.363 1.00 87.44 89 SER A O 1
ATOM 715 N N . GLU A 1 90 ? -1.837 -4.507 -12.593 1.00 86.00 90 GLU A N 1
ATOM 716 C CA . GLU A 1 90 ? -1.468 -5.810 -13.155 1.00 86.00 90 GLU A CA 1
ATOM 717 C C . GLU A 1 90 ? -2.257 -6.134 -14.430 1.00 86.00 90 GLU A C 1
ATOM 719 O O . GLU A 1 90 ? -1.679 -6.450 -15.471 1.00 86.00 90 GLU A O 1
ATOM 724 N N . VAL A 1 91 ? -3.584 -5.990 -14.381 1.00 87.31 91 VAL A N 1
ATOM 725 C CA . VAL A 1 91 ? -4.461 -6.250 -15.531 1.00 87.31 91 VAL A CA 1
ATOM 726 C C . VAL A 1 91 ? -4.121 -5.324 -16.695 1.00 87.31 91 VAL A C 1
ATOM 728 O O . VAL A 1 91 ? -4.045 -5.771 -17.839 1.00 87.31 91 VAL A O 1
ATOM 731 N N . PHE A 1 92 ? -3.879 -4.038 -16.424 1.00 87.75 92 PHE A N 1
ATOM 732 C CA . PHE A 1 92 ? -3.494 -3.082 -17.460 1.00 87.75 92 PHE A CA 1
ATOM 733 C C . PHE A 1 92 ? -2.172 -3.472 -18.131 1.00 87.75 92 PHE A C 1
ATOM 735 O O . PHE A 1 92 ? -2.059 -3.413 -19.358 1.00 87.75 92 PHE A O 1
ATOM 742 N N . ARG A 1 93 ? -1.190 -3.923 -17.341 1.00 80.81 93 ARG A N 1
ATOM 743 C CA . ARG A 1 93 ? 0.088 -4.418 -17.857 1.00 80.81 93 ARG A CA 1
ATOM 744 C C . ARG A 1 93 ? -0.111 -5.618 -18.780 1.00 80.81 93 ARG A C 1
ATOM 746 O O . ARG A 1 93 ? 0.392 -5.599 -19.902 1.00 8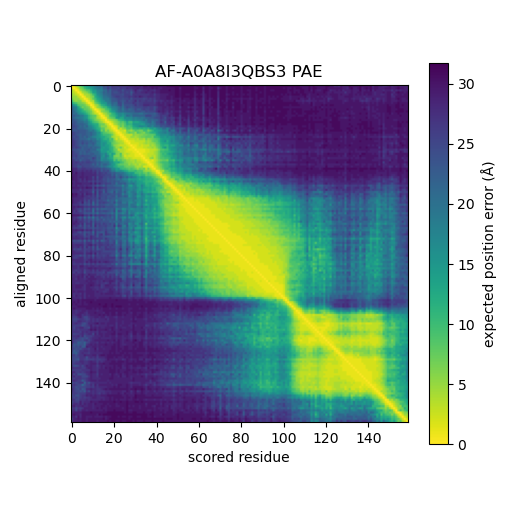0.81 93 ARG A O 1
ATOM 753 N N . GLN A 1 94 ? -0.872 -6.621 -18.342 1.00 79.62 94 GLN A N 1
ATOM 754 C CA . GLN A 1 94 ? -1.124 -7.819 -19.147 1.00 79.62 94 GLN A CA 1
ATOM 755 C C . GLN A 1 94 ? -1.886 -7.498 -20.436 1.00 79.62 94 GLN A C 1
ATOM 757 O O . GLN A 1 94 ? -1.491 -7.944 -21.510 1.00 79.62 94 GLN A O 1
ATOM 762 N N . MET A 1 95 ? -2.913 -6.646 -20.363 1.00 83.56 95 MET A N 1
ATOM 763 C CA . MET A 1 95 ? -3.665 -6.202 -21.539 1.00 83.56 95 MET A CA 1
ATOM 764 C C . MET A 1 95 ? -2.748 -5.538 -22.576 1.00 83.56 95 MET A C 1
ATOM 766 O O . MET A 1 95 ? -2.852 -5.808 -23.770 1.00 83.56 95 MET A O 1
ATOM 770 N N . LYS A 1 96 ? -1.809 -4.696 -22.127 1.00 82.56 96 LYS A N 1
ATOM 771 C CA . LYS A 1 96 ? -0.839 -4.035 -23.008 1.00 82.56 96 LYS A CA 1
ATOM 772 C C . LYS A 1 96 ? 0.106 -5.036 -23.685 1.00 82.56 96 LYS A C 1
ATOM 774 O O . LYS A 1 96 ? 0.418 -4.854 -24.858 1.00 82.56 96 LYS A O 1
ATOM 779 N N . ALA A 1 97 ? 0.538 -6.081 -22.977 1.00 72.69 97 ALA A N 1
ATOM 780 C CA . ALA A 1 97 ? 1.392 -7.134 -23.533 1.00 72.69 97 ALA A CA 1
ATOM 781 C C . ALA A 1 97 ? 0.666 -7.954 -24.615 1.00 72.69 97 ALA A C 1
ATOM 783 O O . ALA A 1 97 ? 1.217 -8.168 -25.695 1.00 72.69 97 ALA A O 1
ATOM 784 N N . VAL A 1 98 ? -0.598 -8.314 -24.366 1.00 77.69 98 VAL A N 1
ATOM 785 C CA . VAL A 1 98 ? -1.460 -8.996 -25.347 1.00 77.69 98 VAL A CA 1
ATOM 786 C C . VAL A 1 98 ? -1.654 -8.134 -26.597 1.00 77.69 98 VAL A C 1
ATOM 788 O O . VAL A 1 98 ? -1.485 -8.618 -27.713 1.00 77.69 98 VAL A O 1
ATOM 791 N N . LEU A 1 99 ? -1.939 -6.836 -26.430 1.00 78.38 99 LEU A N 1
ATOM 792 C CA . LEU A 1 99 ? -2.085 -5.896 -27.551 1.00 78.38 99 LEU A CA 1
ATOM 793 C C . LEU A 1 99 ? -0.799 -5.732 -28.374 1.00 78.38 99 LEU A C 1
ATOM 795 O O . LEU A 1 99 ? -0.873 -5.439 -29.565 1.00 78.38 99 LEU A O 1
ATOM 799 N N . ALA A 1 100 ? 0.369 -5.924 -27.761 1.00 78.31 100 ALA A N 1
ATOM 800 C CA . ALA A 1 100 ? 1.657 -5.881 -28.445 1.00 78.31 100 ALA A CA 1
ATOM 801 C C . ALA A 1 100 ? 1.983 -7.174 -29.225 1.00 78.31 100 ALA A C 1
ATOM 803 O O . ALA A 1 100 ? 3.068 -7.271 -29.793 1.00 78.31 100 ALA A O 1
ATOM 804 N N . GLY A 1 101 ? 1.076 -8.161 -29.260 1.00 65.62 101 GLY A N 1
ATOM 805 C CA . GLY A 1 101 ? 1.276 -9.425 -29.978 1.00 65.62 101 GLY A CA 1
ATOM 806 C C . GLY A 1 101 ? 2.335 -10.330 -29.346 1.00 65.62 101 GLY A C 1
ATOM 807 O O . GLY A 1 101 ? 2.860 -11.221 -30.008 1.00 65.62 101 GLY A O 1
ATOM 808 N N . ASN A 1 102 ? 2.675 -10.090 -28.078 1.00 62.84 102 ASN A N 1
ATOM 809 C CA . ASN A 1 102 ? 3.677 -10.851 -27.350 1.00 62.84 102 ASN A CA 1
ATOM 810 C C . ASN A 1 102 ? 2.962 -11.895 -26.481 1.00 62.84 102 ASN A C 1
ATOM 812 O O . ASN A 1 102 ? 2.714 -11.668 -25.299 1.00 62.84 102 ASN A O 1
ATOM 816 N N . GLU A 1 103 ? 2.574 -13.021 -27.087 1.00 58.47 103 GLU A N 1
ATOM 817 C CA . GLU A 1 103 ? 1.787 -14.086 -26.437 1.00 58.47 103 GLU A CA 1
ATOM 818 C C . GLU A 1 103 ? 2.505 -14.784 -25.262 1.00 58.47 103 GLU A C 1
ATOM 820 O O . GLU A 1 103 ? 1.887 -15.597 -24.579 1.00 58.47 103 GLU A O 1
ATOM 825 N N . SER A 1 104 ? 3.777 -14.476 -24.970 1.00 60.50 104 SER A N 1
ATOM 826 C CA . SER A 1 104 ? 4.523 -15.219 -23.942 1.00 60.50 104 SER A CA 1
ATOM 827 C C . SER A 1 104 ? 5.617 -14.478 -23.165 1.00 60.50 104 SER A C 1
ATOM 829 O O . SER A 1 104 ? 6.330 -15.129 -22.408 1.00 60.50 104 SER A O 1
ATOM 831 N N . SER A 1 105 ? 5.769 -13.155 -23.260 1.00 51.84 105 SER A N 1
ATOM 832 C CA . SER A 1 105 ? 6.717 -12.440 -22.382 1.00 51.84 105 SER A CA 1
ATOM 833 C C . SER A 1 105 ? 5.980 -11.689 -21.281 1.00 51.84 105 SER A C 1
ATOM 835 O O . SER A 1 105 ? 5.951 -10.459 -21.253 1.00 51.84 105 SER A O 1
ATOM 837 N N . CYS A 1 106 ? 5.409 -12.443 -20.342 1.00 57.62 106 CYS A N 1
ATOM 838 C CA . CYS A 1 106 ? 4.944 -11.947 -19.044 1.00 57.62 106 CYS A CA 1
ATOM 839 C C . CYS A 1 106 ? 6.114 -11.541 -18.123 1.00 57.62 106 CYS A C 1
ATOM 841 O O . CYS A 1 106 ? 6.021 -11.719 -16.909 1.00 57.62 106 CYS A O 1
ATOM 843 N N . GLU A 1 107 ? 7.226 -11.031 -18.662 1.00 60.69 107 GLU A N 1
ATOM 844 C CA . GLU A 1 107 ? 8.270 -10.460 -17.819 1.00 60.69 107 GLU A CA 1
ATOM 845 C C . GLU A 1 107 ? 7.812 -9.069 -17.358 1.00 60.69 107 GLU A C 1
ATOM 847 O O . GLU A 1 107 ? 7.546 -8.190 -18.184 1.00 60.69 107 GLU A O 1
ATOM 852 N N . PRO A 1 108 ? 7.650 -8.860 -16.039 1.00 67.00 108 PRO A N 1
ATOM 853 C CA . PRO A 1 108 ? 7.078 -7.634 -15.487 1.00 67.00 108 PRO A CA 1
ATOM 854 C C . PRO A 1 108 ? 7.953 -6.400 -15.739 1.00 67.00 108 PRO A C 1
ATOM 856 O O . PRO A 1 108 ? 7.465 -5.278 -15.609 1.00 67.00 108 PRO A O 1
ATOM 859 N N . CYS A 1 109 ? 9.219 -6.614 -16.100 1.00 77.25 109 CYS A N 1
ATOM 860 C CA . CYS A 1 109 ? 10.226 -5.605 -16.377 1.00 77.25 109 CYS A CA 1
ATOM 861 C C . CYS A 1 109 ? 11.127 -6.057 -17.540 1.00 77.25 109 CYS A C 1
ATOM 863 O O . CYS A 1 109 ? 11.122 -7.240 -17.873 1.00 77.25 109 CYS A O 1
ATOM 865 N N . PRO A 1 110 ? 11.903 -5.146 -18.158 1.00 78.75 110 PRO A N 1
ATOM 866 C CA . PRO A 1 110 ? 12.915 -5.527 -19.140 1.00 78.75 110 PRO A CA 1
ATOM 867 C C . PRO A 1 110 ? 13.948 -6.498 -18.546 1.00 78.75 110 PRO A C 1
ATOM 869 O O . PRO A 1 110 ? 14.141 -6.535 -17.331 1.00 78.75 110 PRO A O 1
ATOM 872 N N . LEU A 1 111 ? 14.653 -7.232 -19.408 1.00 75.69 111 LEU A N 1
ATOM 873 C CA . LEU A 1 111 ? 15.729 -8.139 -18.999 1.00 75.69 111 LEU A CA 1
ATOM 874 C C . LEU A 1 111 ? 16.738 -7.413 -18.085 1.00 75.69 111 LEU A C 1
ATOM 876 O O . LEU A 1 111 ? 17.142 -6.291 -18.393 1.00 75.69 111 LEU A O 1
ATOM 880 N N . ASP A 1 112 ? 17.118 -8.047 -16.972 1.00 79.69 112 ASP A N 1
ATOM 881 C CA . ASP A 1 112 ? 18.000 -7.517 -15.912 1.00 79.69 112 ASP A CA 1
ATOM 882 C C . ASP A 1 112 ? 17.399 -6.425 -14.998 1.00 79.69 112 ASP A C 1
ATOM 884 O O . ASP A 1 112 ? 18.118 -5.785 -14.226 1.00 79.69 112 ASP A O 1
ATOM 888 N N . TRP A 1 113 ? 16.076 -6.226 -15.024 1.00 85.69 113 TRP A N 1
ATOM 889 C CA . TRP A 1 113 ? 15.361 -5.338 -14.097 1.00 85.69 113 TRP A CA 1
ATOM 890 C C . TRP A 1 113 ? 14.557 -6.135 -13.066 1.00 85.69 113 TRP A C 1
ATOM 892 O O . TRP A 1 113 ? 13.907 -7.132 -13.377 1.00 85.69 113 TRP A O 1
ATOM 902 N N . LYS A 1 114 ? 14.547 -5.661 -11.821 1.00 82.56 114 LYS A N 1
ATOM 903 C CA . LYS A 1 114 ? 13.795 -6.251 -10.708 1.00 82.56 114 LYS A CA 1
ATOM 904 C C . LYS A 1 114 ? 12.447 -5.548 -10.550 1.00 82.56 114 LYS A C 1
ATOM 906 O O . LYS A 1 114 ? 12.395 -4.325 -10.435 1.00 82.56 114 LYS A O 1
ATOM 911 N N . PHE A 1 115 ? 11.357 -6.311 -10.513 1.00 77.44 115 PHE A N 1
ATOM 912 C CA . PHE A 1 115 ? 10.023 -5.778 -10.229 1.00 77.44 115 PHE A CA 1
ATOM 913 C C . PHE A 1 115 ? 9.782 -5.693 -8.721 1.00 77.44 115 PHE A C 1
ATOM 915 O O . PHE A 1 115 ? 9.913 -6.693 -8.018 1.00 77.44 115 PHE A O 1
ATOM 922 N N . PHE A 1 116 ? 9.377 -4.525 -8.231 1.00 75.19 116 PHE A N 1
ATOM 923 C CA . PHE A 1 116 ? 9.006 -4.319 -6.835 1.00 75.19 116 PHE A CA 1
ATOM 924 C C . PHE A 1 116 ? 7.910 -3.251 -6.72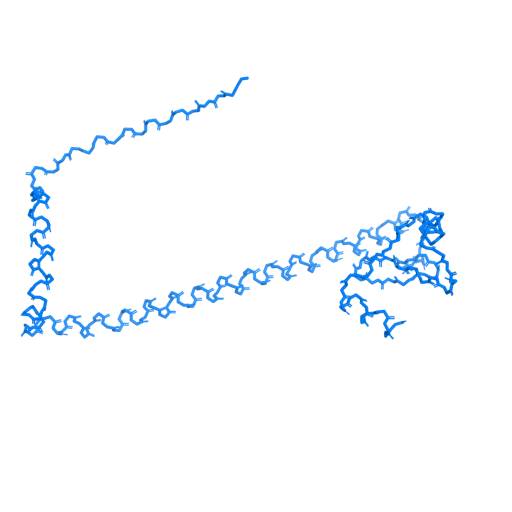4 1.00 75.19 116 PHE A C 1
ATOM 926 O O . PHE A 1 116 ? 8.006 -2.191 -7.333 1.00 75.19 116 PHE A O 1
ATOM 933 N N . GLN A 1 117 ? 6.837 -3.540 -5.976 1.00 72.12 117 GLN A N 1
ATOM 934 C CA . GLN A 1 117 ? 5.710 -2.620 -5.717 1.00 72.12 117 GLN A CA 1
ATOM 935 C C . GLN A 1 117 ? 5.177 -1.858 -6.952 1.00 72.12 117 GLN A C 1
ATOM 937 O O . GLN A 1 117 ? 4.918 -0.658 -6.903 1.00 72.12 117 GLN A O 1
ATOM 942 N N . GLY A 1 118 ? 5.012 -2.542 -8.088 1.00 72.50 118 GLY A N 1
ATOM 943 C CA . GLY A 1 118 ? 4.465 -1.917 -9.301 1.00 72.50 118 GLY A CA 1
ATOM 944 C C . GLY A 1 118 ? 5.483 -1.150 -10.149 1.00 72.50 118 GLY A C 1
ATOM 945 O O . GLY A 1 118 ? 5.113 -0.646 -11.206 1.00 72.50 118 GLY A O 1
ATOM 946 N N . SER A 1 119 ? 6.749 -1.095 -9.728 1.00 78.56 119 SER A N 1
ATOM 947 C CA . SER A 1 119 ? 7.839 -0.416 -10.435 1.00 78.56 119 SER A CA 1
ATOM 948 C C . SER A 1 119 ? 8.976 -1.377 -10.794 1.00 78.56 119 SER A C 1
ATOM 950 O O . SER A 1 119 ? 9.145 -2.429 -10.179 1.00 78.56 119 SER A O 1
ATOM 952 N N . CYS A 1 120 ? 9.759 -1.009 -11.808 1.00 83.94 120 CYS A N 1
ATOM 953 C CA . CYS A 1 120 ? 10.939 -1.749 -12.250 1.00 83.94 120 CYS A CA 1
ATOM 954 C C . CYS A 1 120 ? 12.210 -1.016 -11.828 1.00 83.94 120 CYS A C 1
ATOM 956 O O . CYS A 1 120 ? 12.348 0.178 -12.086 1.00 83.94 120 CYS A O 1
ATOM 958 N N . TYR A 1 121 ? 13.148 -1.743 -11.229 1.00 85.38 121 TYR A N 1
ATOM 959 C CA . TYR A 1 121 ? 14.398 -1.214 -10.695 1.00 85.38 121 TYR A CA 1
ATOM 960 C C . TYR A 1 121 ? 15.592 -1.871 -11.379 1.00 85.38 121 TYR A C 1
ATOM 962 O O . TYR A 1 121 ? 15.615 -3.085 -11.578 1.00 85.38 121 TYR A O 1
ATOM 970 N N . PHE A 1 122 ? 16.597 -1.067 -11.707 1.00 85.38 122 PHE A N 1
ATOM 971 C CA . PHE A 1 122 ? 17.854 -1.530 -12.281 1.00 85.38 122 PHE A CA 1
ATOM 972 C C . PHE A 1 122 ? 19.001 -1.210 -11.327 1.00 85.38 122 PHE A C 1
ATOM 974 O O . PHE A 1 122 ? 19.167 -0.059 -10.921 1.00 85.38 122 PHE A O 1
ATOM 981 N N . PHE A 1 123 ? 19.801 -2.222 -10.996 1.00 84.38 123 PHE A N 1
ATOM 982 C CA . PHE A 1 123 ? 20.962 -2.074 -10.123 1.00 84.38 123 PHE A CA 1
ATOM 983 C C . PHE A 1 123 ? 22.232 -2.086 -10.964 1.00 84.38 123 PHE A C 1
ATOM 985 O O . PHE A 1 123 ? 22.621 -3.114 -11.513 1.00 84.38 123 PHE A O 1
ATOM 992 N N . SER A 1 124 ? 22.878 -0.927 -11.062 1.00 80.88 124 SER A N 1
ATOM 993 C CA . SER A 1 124 ? 24.200 -0.826 -11.673 1.00 80.88 124 SER A CA 1
ATOM 994 C C . SER A 1 124 ? 25.257 -1.349 -10.701 1.00 80.88 124 SER A C 1
ATOM 996 O O . SER A 1 124 ? 25.305 -0.908 -9.555 1.00 80.88 124 SER A O 1
ATOM 998 N N . LEU A 1 125 ? 26.123 -2.252 -11.164 1.00 80.94 125 LEU A N 1
ATOM 999 C CA . LEU A 1 125 ? 27.324 -2.669 -10.427 1.00 80.94 125 LEU A CA 1
ATOM 1000 C C . LEU A 1 125 ? 28.496 -1.692 -10.632 1.00 80.94 125 LEU A C 1
ATOM 1002 O O . LEU A 1 125 ? 29.505 -1.778 -9.934 1.00 80.94 125 LEU A O 1
ATOM 1006 N N . ASP A 1 126 ? 28.361 -0.760 -11.579 1.00 81.31 126 ASP A N 1
ATOM 1007 C CA . ASP A 1 126 ? 29.396 0.215 -11.906 1.00 81.31 126 ASP A CA 1
ATOM 1008 C C . ASP A 1 126 ? 29.468 1.332 -10.865 1.00 81.31 126 ASP A C 1
ATOM 1010 O O . ASP A 1 126 ? 28.457 1.929 -10.484 1.00 81.31 126 ASP A O 1
ATOM 1014 N N . ASN A 1 127 ? 30.692 1.675 -10.463 1.00 79.44 127 ASN A N 1
ATOM 1015 C CA . ASN A 1 127 ? 30.947 2.751 -9.514 1.00 79.44 127 ASN A CA 1
ATOM 1016 C C . ASN A 1 127 ? 30.985 4.104 -10.249 1.00 79.44 127 ASN A C 1
ATOM 1018 O O . ASN A 1 127 ? 32.047 4.622 -10.598 1.00 79.44 127 ASN A O 1
ATOM 1022 N N . LEU A 1 128 ? 29.799 4.632 -10.554 1.00 84.06 128 LEU A N 1
ATOM 1023 C CA . LEU A 1 128 ? 29.604 5.874 -11.303 1.00 84.06 128 LEU A CA 1
ATOM 1024 C C . LEU A 1 128 ? 29.488 7.086 -10.367 1.00 84.06 128 LEU A C 1
ATOM 1026 O O . LEU A 1 128 ? 28.938 6.998 -9.270 1.00 84.06 128 LEU A O 1
ATOM 1030 N N . THR A 1 129 ? 29.947 8.257 -10.820 1.00 87.19 129 THR A N 1
ATOM 1031 C CA . THR A 1 129 ? 29.574 9.519 -10.158 1.00 87.19 129 THR A CA 1
ATOM 1032 C C . THR A 1 129 ? 28.071 9.762 -10.305 1.00 87.19 129 THR A C 1
ATOM 1034 O O . THR A 1 129 ? 27.446 9.259 -11.239 1.00 87.19 129 THR A O 1
ATOM 1037 N N . TRP A 1 130 ? 27.477 10.564 -9.418 1.00 84.38 130 TRP A N 1
ATOM 1038 C CA . TRP A 1 130 ? 26.030 10.820 -9.430 1.00 84.38 130 TRP A CA 1
ATOM 1039 C C . TRP A 1 130 ? 25.515 11.276 -10.806 1.00 84.38 130 TRP A C 1
ATOM 1041 O O . TRP A 1 130 ? 24.521 10.753 -11.303 1.00 84.38 130 TRP A O 1
ATOM 1051 N N . THR A 1 131 ? 26.239 12.189 -11.461 1.00 89.56 131 THR A N 1
ATOM 1052 C CA . THR A 1 131 ? 25.887 12.690 -12.798 1.00 89.56 131 THR A CA 1
ATOM 1053 C C . THR A 1 131 ? 25.922 11.578 -13.845 1.00 89.56 131 THR A C 1
ATOM 1055 O O . THR A 1 131 ? 24.983 11.437 -14.619 1.00 89.56 131 THR A O 1
ATOM 1058 N N . GLN A 1 132 ? 26.954 10.730 -13.824 1.00 86.88 132 GLN A N 1
ATOM 1059 C CA . GLN A 1 132 ? 27.080 9.598 -14.748 1.00 86.88 132 GLN A CA 1
ATOM 1060 C C . GLN A 1 132 ? 26.001 8.532 -14.516 1.00 86.88 132 GLN A C 1
ATOM 1062 O O . GLN A 1 132 ? 25.489 7.957 -15.475 1.00 86.88 132 GLN A O 1
ATOM 1067 N N . ALA A 1 133 ? 25.638 8.274 -13.258 1.00 85.94 133 ALA A N 1
ATOM 1068 C CA . ALA A 1 133 ? 24.548 7.367 -12.918 1.00 85.94 133 ALA A CA 1
ATOM 1069 C C . ALA A 1 133 ? 23.202 7.905 -13.428 1.00 85.94 133 ALA A C 1
ATOM 1071 O O . ALA A 1 133 ? 22.430 7.162 -14.031 1.00 85.94 133 ALA A O 1
ATOM 1072 N N . ASN A 1 134 ? 22.949 9.206 -13.258 1.00 87.31 134 ASN A N 1
ATOM 1073 C CA . ASN A 1 134 ? 21.749 9.856 -13.773 1.00 87.31 134 ASN A CA 1
ATOM 1074 C C . ASN A 1 134 ? 21.677 9.794 -15.306 1.00 87.31 134 ASN A C 1
ATOM 1076 O O . ASN A 1 134 ? 20.648 9.403 -15.854 1.00 87.31 134 ASN A O 1
ATOM 1080 N N . ASP A 1 135 ? 22.773 10.111 -15.997 1.00 89.62 135 ASP A N 1
ATOM 1081 C CA . ASP A 1 135 ? 22.837 10.044 -17.460 1.00 89.62 135 ASP A CA 1
ATOM 1082 C C . ASP A 1 135 ? 22.612 8.611 -17.969 1.00 89.62 135 ASP A C 1
ATOM 1084 O O . ASP A 1 135 ? 21.893 8.404 -18.947 1.00 89.62 135 ASP A O 1
ATOM 1088 N N . SER A 1 136 ? 23.156 7.609 -17.270 1.00 87.31 136 SER A N 1
ATOM 1089 C CA . SER A 1 136 ? 22.924 6.187 -17.557 1.00 87.31 136 SER A CA 1
ATOM 1090 C C . SER A 1 136 ? 21.447 5.796 -17.400 1.00 87.31 136 SER A C 1
ATOM 1092 O O . SER A 1 136 ? 20.887 5.128 -18.274 1.00 87.31 136 SER A O 1
ATOM 1094 N N . CYS A 1 137 ? 20.770 6.261 -16.343 1.00 87.56 137 CYS A N 1
ATOM 1095 C CA . CYS A 1 137 ? 19.329 6.052 -16.172 1.00 87.56 137 CYS A CA 1
ATOM 1096 C C . CYS A 1 137 ? 18.524 6.687 -17.314 1.00 87.56 137 CYS A C 1
ATOM 1098 O O . CYS A 1 137 ? 17.658 6.025 -17.884 1.00 87.56 137 CYS A O 1
ATOM 1100 N N . VAL A 1 138 ? 18.846 7.925 -17.703 1.00 88.19 138 VAL A N 1
ATOM 1101 C CA . VAL A 1 138 ? 18.166 8.627 -18.805 1.00 88.19 138 VAL A CA 1
ATOM 1102 C C . VAL A 1 138 ? 18.353 7.891 -20.134 1.00 88.19 138 VAL A C 1
ATOM 1104 O O . VAL A 1 138 ? 17.386 7.724 -20.879 1.00 88.19 138 VAL A O 1
ATOM 1107 N N . GLN A 1 139 ? 19.557 7.383 -20.418 1.00 87.75 139 GLN A N 1
ATOM 1108 C CA . GLN A 1 139 ? 19.823 6.566 -21.612 1.00 87.75 139 GLN A CA 1
ATOM 1109 C C . GLN A 1 139 ? 18.992 5.277 -21.639 1.00 87.75 139 GLN A C 1
ATOM 1111 O O . GLN A 1 139 ? 18.570 4.838 -22.707 1.00 87.75 139 GLN A O 1
ATOM 1116 N N . LYS A 1 140 ? 18.713 4.694 -20.468 1.00 83.94 140 LYS A N 1
ATOM 1117 C CA . LYS A 1 140 ? 17.837 3.525 -20.298 1.00 83.94 140 LYS A CA 1
ATOM 1118 C C . LYS A 1 140 ? 16.345 3.884 -20.201 1.00 83.94 140 LYS A C 1
ATOM 1120 O O . LYS A 1 140 ? 15.541 3.017 -19.876 1.00 83.94 140 LYS A O 1
ATOM 1125 N N . GLN A 1 141 ? 15.973 5.138 -20.485 1.00 85.06 141 GLN A N 1
ATOM 1126 C CA . GLN A 1 141 ? 14.605 5.665 -20.376 1.00 85.06 141 GLN A CA 1
ATOM 1127 C C . GLN A 1 141 ? 13.999 5.509 -18.970 1.00 85.06 141 GLN A C 1
ATOM 1129 O O . GLN A 1 141 ? 12.805 5.260 -18.815 1.00 85.06 141 GLN A O 1
ATOM 1134 N N . ALA A 1 142 ? 14.830 5.666 -17.943 1.00 86.31 142 ALA A N 1
ATOM 1135 C CA . ALA A 1 142 ? 14.454 5.563 -16.542 1.00 86.31 142 ALA A CA 1
ATOM 1136 C C . ALA A 1 142 ? 14.918 6.782 -15.739 1.00 86.31 142 ALA A C 1
ATOM 1138 O O . ALA A 1 142 ? 15.587 7.684 -16.245 1.00 86.31 142 ALA A O 1
ATOM 1139 N N . HIS A 1 143 ? 14.558 6.799 -14.459 1.00 86.75 143 HIS A N 1
ATOM 1140 C CA . HIS A 1 143 ? 14.917 7.860 -13.526 1.00 86.75 143 HIS A CA 1
ATOM 1141 C C . HIS A 1 143 ? 15.805 7.308 -12.416 1.00 86.75 143 HIS A C 1
ATOM 1143 O O . HIS A 1 143 ? 15.571 6.205 -11.920 1.00 86.75 143 HIS A O 1
ATOM 1149 N N . LEU A 1 144 ? 16.815 8.085 -12.023 1.00 85.81 144 LEU A N 1
ATOM 1150 C CA . LEU A 1 144 ? 17.661 7.743 -10.889 1.00 85.81 144 LEU A CA 1
ATOM 1151 C C . LEU A 1 144 ? 16.841 7.869 -9.599 1.00 85.81 144 LEU A C 1
ATOM 1153 O O . LEU A 1 144 ? 16.331 8.945 -9.283 1.00 85.81 144 LEU A O 1
ATOM 1157 N N . VAL A 1 145 ? 16.705 6.768 -8.862 1.00 80.69 145 VAL A N 1
ATOM 1158 C CA . VAL A 1 145 ? 15.978 6.739 -7.588 1.00 80.69 145 VAL A CA 1
ATOM 1159 C C . VAL A 1 145 ? 16.942 7.068 -6.450 1.00 80.69 145 VAL A C 1
ATOM 1161 O O . VAL A 1 145 ? 18.043 6.526 -6.378 1.00 80.69 145 VAL A O 1
ATOM 1164 N N . ILE A 1 146 ? 16.522 7.962 -5.554 1.00 72.62 146 ILE A N 1
ATOM 1165 C CA . ILE A 1 146 ? 17.227 8.240 -4.301 1.00 72.62 146 ILE A CA 1
ATOM 1166 C C . ILE A 1 146 ? 16.516 7.462 -3.200 1.00 72.62 146 ILE A C 1
ATOM 1168 O O . ILE A 1 146 ? 15.391 7.803 -2.836 1.00 72.62 146 ILE A O 1
ATOM 1172 N N . ILE A 1 147 ? 17.197 6.452 -2.661 1.00 64.19 147 ILE A N 1
ATOM 1173 C CA . ILE A 1 147 ? 16.682 5.645 -1.557 1.00 64.19 147 ILE A CA 1
ATOM 1174 C C . ILE A 1 147 ? 16.742 6.486 -0.281 1.00 64.19 147 ILE A C 1
ATOM 1176 O O . ILE A 1 147 ? 17.819 6.720 0.266 1.00 64.19 147 ILE A O 1
ATOM 1180 N N . ASN A 1 148 ? 15.590 6.967 0.185 1.00 60.12 148 ASN A N 1
ATOM 1181 C CA . ASN A 1 148 ? 15.494 7.861 1.348 1.00 60.12 148 ASN A CA 1
ATOM 1182 C C . ASN A 1 148 ? 14.949 7.158 2.602 1.00 60.12 148 ASN A C 1
ATOM 1184 O O . ASN A 1 148 ? 14.850 7.781 3.661 1.00 60.12 148 ASN A O 1
ATOM 1188 N N . SER A 1 149 ? 14.573 5.875 2.513 1.00 58.72 149 SER A N 1
ATOM 1189 C CA . SER A 1 149 ? 13.940 5.154 3.622 1.00 58.72 149 SER A CA 1
ATOM 1190 C C . SER A 1 149 ? 14.558 3.783 3.907 1.00 58.72 149 SER A C 1
ATOM 1192 O O . SER A 1 149 ? 15.056 3.083 3.028 1.00 58.72 149 SER A O 1
ATOM 1194 N N . ARG A 1 150 ? 14.488 3.370 5.179 1.00 55.38 150 ARG A N 1
ATOM 1195 C CA . ARG A 1 150 ? 15.017 2.081 5.646 1.00 55.38 150 ARG A CA 1
ATOM 1196 C C . ARG A 1 150 ? 14.245 0.892 5.056 1.00 55.38 150 ARG A C 1
ATOM 1198 O O . ARG A 1 150 ? 14.842 -0.145 4.815 1.00 55.38 150 ARG A O 1
ATOM 1205 N N . THR A 1 151 ? 12.949 1.050 4.783 1.00 56.47 151 THR A N 1
ATOM 1206 C CA . THR A 1 151 ? 12.099 0.023 4.152 1.00 56.47 151 THR A CA 1
ATOM 1207 C C . THR A 1 151 ? 12.472 -0.207 2.688 1.00 56.47 151 THR A C 1
ATOM 1209 O O . THR A 1 151 ? 12.523 -1.347 2.240 1.00 56.47 151 THR A O 1
ATOM 1212 N N . GLU A 1 152 ? 12.796 0.867 1.969 1.00 53.03 152 GLU A N 1
ATOM 1213 C CA . GLU A 1 152 ? 13.324 0.813 0.604 1.00 53.03 152 GLU A CA 1
ATOM 1214 C C . GLU A 1 152 ? 14.698 0.119 0.602 1.00 53.03 152 GLU A C 1
ATOM 1216 O O . GLU A 1 152 ? 14.905 -0.826 -0.145 1.00 53.03 152 GLU A O 1
ATOM 1221 N N . GLN A 1 153 ? 15.579 0.438 1.557 1.00 54.19 153 GLN A N 1
ATOM 1222 C CA . GLN A 1 153 ? 16.888 -0.213 1.675 1.00 54.19 153 GLN A CA 1
ATOM 1223 C C . GLN A 1 153 ? 16.844 -1.702 2.074 1.00 54.19 153 GLN A C 1
ATOM 1225 O O . GLN A 1 153 ? 17.699 -2.466 1.636 1.00 54.19 153 GLN A O 1
ATOM 1230 N N . VAL A 1 154 ? 15.870 -2.135 2.881 1.00 50.88 154 VAL A N 1
ATOM 1231 C CA . VAL A 1 154 ? 15.762 -3.534 3.348 1.00 50.88 154 VAL A CA 1
ATOM 1232 C C . VAL A 1 154 ? 15.140 -4.453 2.287 1.00 50.88 154 VAL A C 1
ATOM 1234 O O . VAL A 1 154 ? 15.552 -5.603 2.181 1.00 50.88 154 VAL A O 1
ATOM 1237 N N . GLY A 1 155 ? 14.252 -3.949 1.420 1.00 51.78 155 GLY A N 1
ATOM 1238 C CA . GLY A 1 155 ? 13.776 -4.706 0.250 1.00 51.78 155 GLY A CA 1
ATOM 1239 C C . GLY A 1 155 ? 14.870 -4.996 -0.793 1.00 51.78 155 GLY A C 1
ATOM 1240 O O . GLY A 1 155 ? 14.748 -5.939 -1.568 1.00 51.78 155 GLY A O 1
ATOM 1241 N N . HIS A 1 156 ? 15.961 -4.221 -0.793 1.00 48.50 156 HIS A N 1
ATOM 1242 C CA . HIS A 1 156 ? 17.087 -4.358 -1.725 1.00 48.50 156 HIS A CA 1
ATOM 1243 C C . HIS A 1 156 ? 18.154 -5.383 -1.307 1.00 48.50 156 HIS A C 1
ATOM 1245 O O . HIS A 1 156 ? 19.046 -5.668 -2.101 1.00 48.50 156 HIS A O 1
ATOM 1251 N N . VAL A 1 157 ? 18.095 -5.924 -0.085 1.00 46.7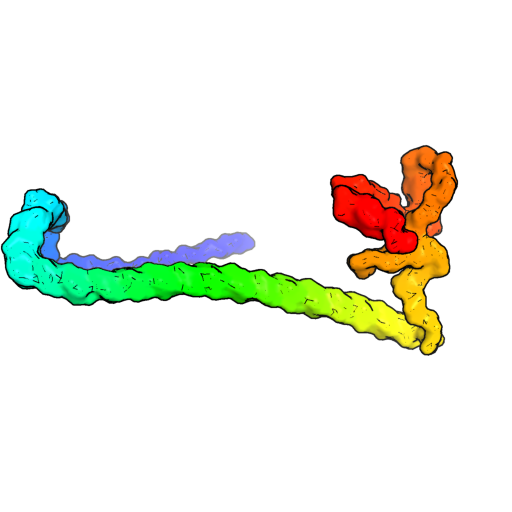5 157 VAL A N 1
ATOM 1252 C CA . VAL A 1 157 ? 19.126 -6.845 0.439 1.00 46.75 157 VAL A CA 1
ATOM 1253 C C . VAL A 1 157 ? 18.718 -8.323 0.318 1.00 46.75 157 VAL A C 1
ATOM 1255 O O . VAL A 1 157 ? 19.585 -9.189 0.379 1.00 46.75 157 VAL A O 1
ATOM 1258 N N . GLU A 1 158 ? 17.439 -8.635 0.079 1.00 37.53 158 GLU A N 1
ATOM 1259 C CA . GLU A 1 158 ? 16.928 -10.023 0.087 1.00 37.53 158 GLU A CA 1
ATOM 1260 C C . GLU A 1 158 ? 16.274 -10.506 -1.232 1.0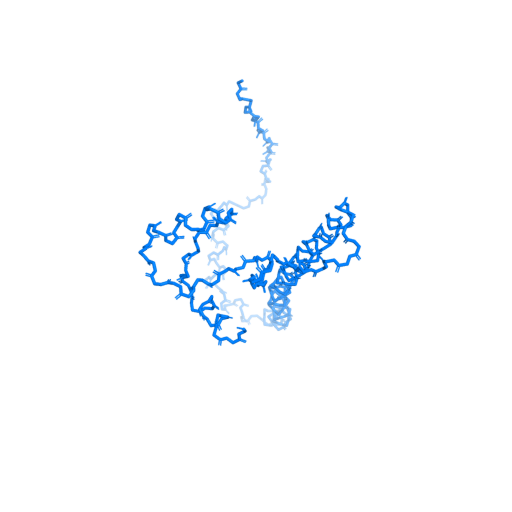0 37.53 158 GLU A C 1
ATOM 1262 O O . GLU A 1 158 ? 15.468 -11.435 -1.202 1.00 37.53 158 GLU A O 1
ATOM 1267 N N . SER A 1 159 ? 16.611 -9.953 -2.410 1.00 40.31 159 SER A N 1
ATOM 1268 C CA . SER A 1 159 ? 16.094 -10.471 -3.704 1.00 40.31 159 SER A CA 1
ATOM 1269 C C . SER A 1 159 ? 17.084 -10.507 -4.864 1.00 40.31 159 SER A C 1
ATOM 1271 O O . SER A 1 159 ? 18.047 -9.718 -4.872 1.00 40.31 159 SER A O 1
#

Mean predicted aligned error: 19.24 Å

Solvent-accessible surface area (backbone atoms only — not comparable to full-atom values): 9913 Å² total; per-residue (Å²): 132,90,84,80,85,83,79,86,79,84,73,85,75,78,76,64,96,79,64,72,53,73,66,51,52,50,48,50,54,49,48,51,64,74,39,44,69,67,52,53,70,38,76,68,42,48,53,49,47,65,61,44,50,64,50,53,53,49,51,52,52,51,53,53,51,50,53,54,47,52,50,52,51,54,49,52,52,50,52,55,49,51,53,50,53,53,52,52,53,52,52,53,52,52,54,53,39,54,75,67,71,44,89,77,70,86,60,89,36,63,91,89,37,47,71,54,97,94,42,69,45,73,81,75,89,69,93,59,56,72,69,57,44,38,53,52,23,50,76,69,77,45,76,71,80,80,86,85,45,70,70,62,56,55,65,67,75,79,116

Foldseek 3Di:
DDDDDDDPPDDPPPDDPPDDPPVVVVVVVVVCVVCVVVCVPDPVNVVVCVVCVVVVVVVVVVVVVVVVVVVVVVVVVVVVVLVVVVVVLLVVQVVVCVVVVNPDPPPLDPPQWDDDPSDTHHDDPDPDDPVRVQVVQVVVVHGDDDPPDPVSVVVVPPD

Sequence (159 aa):
GPQFLHLKNGWGISEPQNALPWEGKKALSTWVLRNWETLQGGSGVQNTFLYFSPVLKRTQQVQEKVLQLNEKVTQGLGDAGHDRDFIRSEVFRQMKAVLAGNESSCEPCPLDWKFFQGSCYFFSLDNLTWTQANDSCVQKQAHLVIINSRTEQVGHVES

Organism: Canis lupus familiaris (NCBI:txid9615)

Radius of gyration: 34.31 Å; Cα contacts (8 Å, |Δi|>4): 40; chains: 1; bounding box: 76×53×79 Å

InterPro domains:
  IPR016186 C-type lectin-like/link domain superfamily [G3DSA:3.10.100.10] (54-155)
  IPR016187 C-type lectin fold [SSF56436] (94-153)
  IPR051379 C-type Lectin Receptor Immune Modulators [PTHR46746] (85-153)